Protein AF-A0AAN4ZF92-F1 (afdb_monomer_lite)

pLDDT: mean 91.43, std 9.62, range [41.25, 98.19]

Sequence (88 aa):
PGGGVYTSEVEVGGLMWKMLVMKKISSSYLDVYLLCRTYDASPWSVDVSAEFTFIMPGEDRHVERELKETFCHRHTRWGFAEFTPWED

Radius of gyration: 14.28 Å; chains: 1; bounding box: 40×22×37 Å

Foldseek 3Di:
DWDWDKDDWDDDPQKIKIKIWTDDPPDQAIWIKIFIDHPDLDKDKDWDWDKDWADDPPDPDIQIDIDTDMDISVRGMDTGPHRDGRDD

Organism: NCBI:txid1317129

Structure (mmCIF, N/CA/C/O backbone):
data_AF-A0AAN4ZF92-F1
#
_entry.id   AF-A0AAN4ZF92-F1
#
loop_
_atom_site.group_PDB
_atom_site.id
_atom_site.type_symbol
_atom_site.label_atom_id
_atom_site.label_alt_id
_atom_site.label_comp_id
_atom_site.label_asym_id
_atom_site.label_entity_id
_atom_site.label_seq_id
_atom_site.pdbx_PDB_ins_code
_atom_site.Cartn_x
_atom_site.Cartn_y
_atom_site.Cartn_z
_atom_site.occupancy
_atom_site.B_iso_or_equiv
_atom_site.auth_seq_id
_atom_site.auth_comp_id
_atom_site.auth_asym_id
_atom_site.auth_atom_id
_atom_site.pdbx_PDB_model_num
ATOM 1 N N . PRO A 1 1 ? 10.199 -6.095 18.424 1.00 41.25 1 PRO A N 1
ATOM 2 C CA . PRO A 1 1 ? 10.388 -5.689 17.009 1.00 41.25 1 PRO A CA 1
ATOM 3 C C . PRO A 1 1 ? 9.072 -5.890 16.248 1.00 41.25 1 PRO A C 1
ATOM 5 O O . PRO A 1 1 ? 8.700 -7.028 15.995 1.00 41.25 1 PRO A O 1
ATOM 8 N N . GLY A 1 2 ? 8.307 -4.813 16.032 1.00 50.66 2 GLY A N 1
ATOM 9 C CA . GLY A 1 2 ? 6.937 -4.897 15.503 1.00 50.66 2 GLY A CA 1
ATOM 10 C C . GLY A 1 2 ? 6.898 -5.630 14.161 1.00 50.66 2 GLY A C 1
ATOM 11 O O . GLY A 1 2 ? 7.450 -5.137 13.180 1.00 50.66 2 GLY A O 1
ATOM 12 N N . GLY A 1 3 ? 6.322 -6.833 14.155 1.00 72.19 3 GLY A N 1
ATOM 13 C CA . GLY A 1 3 ? 6.188 -7.668 12.967 1.00 72.19 3 GLY A CA 1
ATOM 14 C C . GLY A 1 3 ? 5.073 -7.142 12.071 1.00 72.19 3 GLY A C 1
ATOM 15 O O . GLY A 1 3 ? 3.989 -6.824 12.552 1.00 72.19 3 GLY A O 1
ATOM 16 N N . GLY A 1 4 ? 5.357 -7.030 10.777 1.00 89.62 4 GLY A N 1
ATOM 17 C CA . GLY A 1 4 ? 4.352 -6.805 9.745 1.00 89.62 4 GLY A CA 1
ATOM 18 C C . GLY A 1 4 ? 4.075 -8.084 8.969 1.00 89.62 4 GLY A C 1
ATOM 19 O O . GLY A 1 4 ? 4.941 -8.956 8.877 1.00 89.62 4 GLY A O 1
ATOM 20 N N . VAL A 1 5 ? 2.881 -8.186 8.400 1.00 95.31 5 VAL A N 1
ATOM 21 C CA . VAL A 1 5 ? 2.473 -9.274 7.513 1.00 95.31 5 VAL A CA 1
ATOM 22 C C . VAL A 1 5 ? 2.480 -8.757 6.081 1.00 95.31 5 VAL A C 1
ATOM 24 O O . VAL A 1 5 ? 1.978 -7.667 5.802 1.00 95.31 5 VAL A O 1
ATOM 27 N N . TYR A 1 6 ? 3.060 -9.544 5.179 1.00 96.12 6 TYR A N 1
ATOM 28 C CA . TYR A 1 6 ? 3.017 -9.282 3.745 1.00 96.12 6 TYR A CA 1
ATOM 29 C C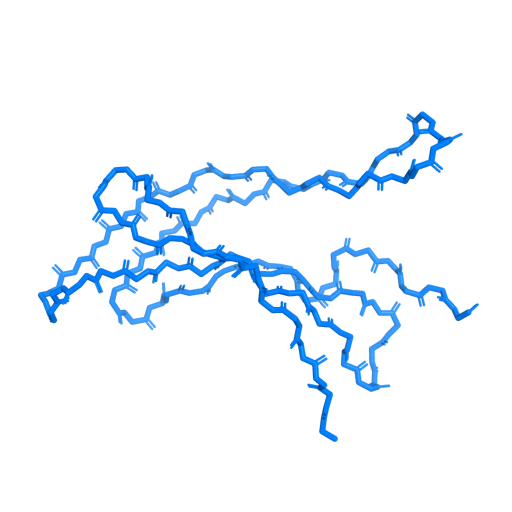 . TYR A 1 6 ? 1.960 -10.156 3.080 1.00 96.12 6 TYR A C 1
ATOM 31 O O . TYR A 1 6 ? 1.791 -11.318 3.453 1.00 96.12 6 TYR A O 1
ATOM 39 N N . THR A 1 7 ? 1.295 -9.621 2.062 1.00 97.25 7 THR A N 1
ATOM 40 C CA . THR A 1 7 ? 0.483 -10.437 1.156 1.00 97.25 7 THR A CA 1
ATOM 41 C C . THR A 1 7 ? 1.372 -11.229 0.199 1.00 97.25 7 THR A C 1
ATOM 43 O O . THR A 1 7 ? 2.555 -10.920 0.013 1.00 97.25 7 THR A O 1
ATOM 46 N N . SER A 1 8 ? 0.773 -12.210 -0.475 1.00 97.06 8 SER A N 1
ATOM 47 C CA . SER A 1 8 ? 1.315 -12.741 -1.726 1.00 97.06 8 SER A CA 1
ATOM 48 C C . SER A 1 8 ? 1.513 -11.618 -2.747 1.00 97.06 8 SER A C 1
ATOM 50 O O . SER A 1 8 ? 0.855 -10.573 -2.677 1.00 97.06 8 SER A O 1
ATOM 52 N N . GLU A 1 9 ? 2.430 -11.834 -3.686 1.00 96.44 9 GLU A N 1
ATOM 53 C CA . GLU A 1 9 ? 2.669 -10.882 -4.765 1.00 96.44 9 GLU A CA 1
ATOM 54 C C . GLU A 1 9 ? 1.667 -11.072 -5.908 1.00 96.44 9 GLU A C 1
ATOM 56 O O . GLU A 1 9 ? 1.254 -12.195 -6.200 1.00 96.44 9 GLU A O 1
ATOM 61 N N . VAL A 1 10 ? 1.302 -9.968 -6.556 1.00 96.81 10 VAL A N 1
ATOM 62 C CA . VAL A 1 10 ? 0.447 -9.924 -7.748 1.00 96.81 10 VAL A CA 1
ATOM 63 C C . VAL A 1 10 ? 1.154 -9.118 -8.831 1.00 96.81 10 VAL A C 1
ATOM 65 O O . VAL A 1 10 ? 1.740 -8.075 -8.545 1.00 96.81 10 VAL A O 1
ATOM 68 N N . GLU A 1 11 ? 1.082 -9.587 -10.074 1.00 95.62 11 GLU A N 1
ATOM 69 C CA . GLU A 1 11 ? 1.613 -8.866 -11.228 1.00 95.62 11 GLU A CA 1
ATOM 70 C C . GLU A 1 11 ? 0.535 -7.967 -11.850 1.00 95.62 11 GLU A C 1
ATOM 72 O O . GLU A 1 11 ? -0.535 -8.441 -12.233 1.00 95.62 11 GLU A O 1
ATOM 77 N N . VAL A 1 12 ? 0.818 -6.667 -11.969 1.00 93.69 12 VAL A N 1
ATOM 78 C CA . VAL A 1 12 ? -0.033 -5.693 -12.675 1.00 93.69 12 VAL A CA 1
ATOM 79 C C . VAL A 1 12 ? 0.863 -4.783 -13.503 1.00 93.69 12 VAL A C 1
ATOM 81 O O . VAL A 1 12 ? 1.784 -4.167 -12.967 1.00 93.69 12 VAL A O 1
ATOM 84 N N . GLY A 1 13 ? 0.607 -4.696 -14.812 1.00 89.75 13 GLY A N 1
ATOM 85 C CA . GLY A 1 13 ? 1.383 -3.842 -15.719 1.00 89.75 13 GLY A CA 1
ATOM 86 C C . GLY A 1 13 ? 2.862 -4.233 -15.843 1.00 89.75 13 GLY A C 1
ATOM 87 O O . GLY A 1 13 ? 3.694 -3.360 -16.065 1.00 89.75 13 GLY A O 1
ATOM 88 N N . GLY A 1 14 ? 3.200 -5.516 -15.655 1.00 90.81 14 GLY A N 1
ATOM 89 C CA . GLY A 1 14 ? 4.587 -6.007 -15.661 1.00 90.81 14 GLY A CA 1
ATOM 90 C C . GLY A 1 14 ? 5.381 -5.682 -14.389 1.00 90.81 14 GLY A C 1
ATOM 91 O O . GLY A 1 14 ? 6.600 -5.849 -14.358 1.00 90.81 14 GLY A O 1
ATOM 92 N N . LEU A 1 15 ? 4.706 -5.197 -13.344 1.00 93.50 15 LEU A N 1
ATOM 93 C CA . LEU A 1 15 ? 5.286 -4.858 -12.047 1.00 93.50 15 LEU A CA 1
ATOM 94 C C . LEU A 1 15 ? 4.721 -5.784 -10.971 1.00 93.50 15 LEU A C 1
ATOM 96 O O . LEU A 1 15 ? 3.548 -6.156 -11.022 1.00 93.50 15 LEU A O 1
ATOM 100 N N . MET A 1 16 ? 5.546 -6.132 -9.984 1.00 96.38 16 MET A N 1
ATOM 101 C CA . MET A 1 16 ? 5.153 -6.998 -8.874 1.00 96.38 16 MET A CA 1
ATOM 102 C C . MET A 1 16 ? 4.757 -6.166 -7.665 1.00 96.38 16 MET A C 1
ATOM 104 O O . MET A 1 16 ? 5.557 -5.391 -7.129 1.00 96.38 16 MET A O 1
ATOM 108 N N . TRP A 1 17 ? 3.539 -6.392 -7.197 1.00 97.19 17 TRP A N 1
ATOM 109 C CA . TRP A 1 17 ? 2.914 -5.648 -6.118 1.00 97.19 17 TRP A CA 1
ATOM 110 C C . TRP A 1 17 ? 2.651 -6.541 -4.920 1.00 97.19 17 TRP A C 1
ATOM 112 O O . TRP A 1 17 ? 2.313 -7.712 -5.071 1.00 97.19 17 TRP A O 1
ATOM 122 N N . LYS A 1 18 ? 2.770 -5.987 -3.717 1.00 97.44 18 LYS A N 1
ATOM 123 C CA . LYS A 1 18 ? 2.277 -6.616 -2.485 1.00 97.44 18 LYS A CA 1
ATOM 124 C C . LYS A 1 18 ? 1.939 -5.570 -1.448 1.00 97.44 18 LYS A C 1
ATOM 126 O O . LYS A 1 18 ? 2.475 -4.465 -1.483 1.00 97.44 18 LYS A O 1
ATOM 131 N N . MET A 1 19 ? 1.111 -5.941 -0.486 1.00 97.69 19 MET A N 1
ATOM 132 C CA . MET A 1 19 ? 0.816 -5.090 0.655 1.00 97.69 19 MET A CA 1
ATOM 133 C C . MET A 1 19 ? 1.650 -5.501 1.865 1.00 97.69 19 MET A C 1
ATOM 135 O O . MET A 1 19 ? 1.971 -6.675 2.049 1.00 97.69 19 MET A O 1
ATOM 139 N N . LEU A 1 20 ? 1.987 -4.516 2.689 1.00 97.06 20 LEU A N 1
ATOM 140 C CA . LEU A 1 20 ? 2.506 -4.685 4.039 1.00 97.06 20 LEU A CA 1
ATOM 141 C C . LEU A 1 20 ? 1.488 -4.095 5.004 1.00 97.06 20 LEU A C 1
ATOM 143 O O . LEU A 1 20 ? 1.178 -2.909 4.920 1.00 97.06 20 LEU A O 1
ATOM 147 N N . VAL A 1 21 ? 1.028 -4.914 5.939 1.00 96.31 21 VAL A N 1
ATOM 148 C CA . VAL A 1 21 ? 0.159 -4.501 7.038 1.00 96.31 21 VAL A CA 1
ATOM 149 C C . VAL A 1 21 ? 0.927 -4.694 8.336 1.00 96.31 21 VAL A C 1
ATOM 151 O O . VAL A 1 21 ? 1.470 -5.774 8.574 1.00 96.31 21 VAL A O 1
ATOM 154 N N . MET A 1 22 ? 1.027 -3.668 9.176 1.00 94.62 22 MET A N 1
ATOM 155 C CA . MET A 1 22 ? 1.776 -3.782 10.428 1.00 94.62 22 MET A CA 1
ATOM 156 C C . MET A 1 22 ? 1.214 -2.902 11.539 1.00 94.62 22 MET A C 1
ATOM 158 O O . MET A 1 22 ? 0.828 -1.766 11.296 1.00 94.62 22 MET A O 1
ATOM 162 N N . LYS A 1 23 ? 1.244 -3.407 12.778 1.00 91.81 23 LYS A N 1
ATOM 163 C CA . LYS A 1 23 ? 1.045 -2.600 13.989 1.00 91.81 23 LYS A CA 1
ATOM 164 C C . LYS A 1 23 ? 2.407 -2.274 14.592 1.00 91.81 23 LYS A C 1
ATOM 166 O O . LYS A 1 23 ? 3.139 -3.167 15.031 1.00 91.81 23 LYS A O 1
ATOM 171 N N . LYS A 1 24 ? 2.756 -0.990 14.660 1.00 90.06 24 LYS A N 1
ATOM 172 C CA . LYS A 1 24 ? 3.905 -0.538 15.459 1.00 90.06 24 LYS A CA 1
ATOM 173 C C . LYS A 1 24 ? 3.543 -0.594 16.944 1.00 90.06 24 LYS A C 1
ATOM 175 O O . LYS A 1 24 ? 2.462 -0.178 17.328 1.00 90.06 24 LYS A O 1
ATOM 180 N N . ILE A 1 25 ? 4.473 -1.044 17.791 1.00 87.31 25 ILE A N 1
ATOM 181 C CA . ILE A 1 25 ? 4.250 -1.183 19.248 1.00 87.31 25 ILE A CA 1
ATOM 182 C C . ILE A 1 25 ? 3.797 0.139 19.891 1.00 87.31 25 ILE A C 1
ATOM 184 O O . ILE A 1 25 ? 2.985 0.129 20.804 1.00 87.31 25 ILE A O 1
ATOM 188 N N . SER A 1 26 ? 4.316 1.269 19.411 1.00 88.19 26 SER A N 1
ATOM 189 C CA . SER A 1 26 ? 4.002 2.605 19.924 1.00 88.19 26 SER A CA 1
ATOM 190 C C . SER A 1 26 ? 2.823 3.290 19.223 1.00 88.19 26 SER A C 1
ATOM 192 O O . SER A 1 26 ? 2.577 4.458 19.502 1.00 88.19 26 SER A O 1
ATOM 194 N N . SER A 1 27 ? 2.160 2.628 18.268 1.00 89.94 27 SER A N 1
ATOM 195 C CA . SER A 1 27 ? 1.068 3.211 17.483 1.00 89.94 27 SER A CA 1
ATOM 196 C C . SER A 1 27 ? -0.271 2.622 17.910 1.00 89.94 27 SER A C 1
ATOM 198 O O . SER A 1 27 ? -0.409 1.405 18.037 1.00 89.94 27 SER A O 1
ATOM 200 N N . SER A 1 28 ? -1.268 3.491 18.066 1.00 93.06 28 SER A N 1
ATOM 201 C CA . SER A 1 28 ? -2.681 3.116 18.215 1.00 93.06 28 SER A CA 1
ATOM 202 C C . SER A 1 28 ? -3.378 2.944 16.863 1.00 93.06 28 SER A C 1
ATOM 204 O O . SER A 1 28 ? -4.601 2.979 16.791 1.00 93.06 28 SER A O 1
ATOM 206 N N . TYR A 1 29 ? -2.611 2.798 15.784 1.00 94.06 29 TYR A N 1
ATOM 207 C CA . TYR A 1 29 ? -3.117 2.644 14.429 1.00 94.06 29 TYR A CA 1
ATOM 208 C C . TYR A 1 29 ? -2.482 1.444 13.740 1.00 94.06 29 TYR A C 1
ATOM 210 O O . TYR A 1 29 ? -1.355 1.038 14.041 1.00 94.06 29 TYR A O 1
ATOM 218 N N . LEU A 1 30 ? -3.229 0.905 12.783 1.00 93.88 30 LEU A N 1
ATOM 219 C CA . LEU A 1 30 ? -2.719 -0.022 11.794 1.00 93.88 30 LEU A CA 1
ATOM 220 C C . LEU A 1 30 ? -2.056 0.760 10.661 1.00 93.88 30 LEU A C 1
ATOM 222 O O . LEU A 1 30 ? -2.660 1.670 10.086 1.00 93.88 30 LEU A O 1
ATOM 226 N N . ASP A 1 31 ? -0.844 0.363 10.302 1.00 95.69 31 ASP A N 1
ATOM 227 C CA . ASP A 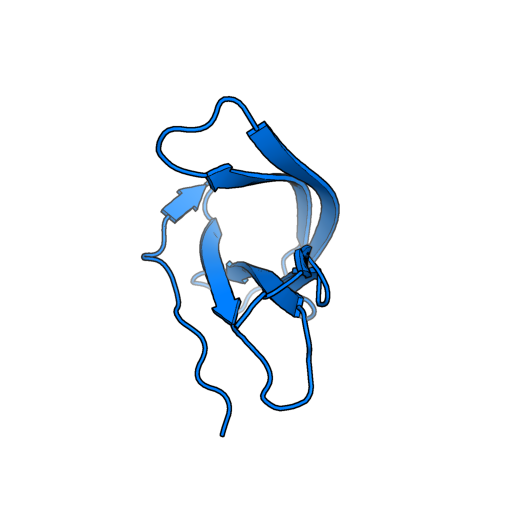1 31 ? -0.147 0.880 9.137 1.00 95.69 31 ASP A CA 1
ATOM 228 C C . ASP A 1 31 ? -0.412 -0.045 7.943 1.00 95.69 31 ASP A C 1
ATOM 230 O O . ASP A 1 31 ? -0.312 -1.273 8.057 1.00 95.69 31 ASP A O 1
ATOM 234 N N . VAL A 1 32 ? -0.687 0.540 6.778 1.00 96.88 32 VAL A N 1
ATOM 235 C CA . VAL A 1 32 ? -0.906 -0.202 5.532 1.00 96.88 32 VAL A CA 1
ATOM 236 C C . VAL A 1 32 ? -0.115 0.443 4.406 1.00 96.88 32 VAL A C 1
ATOM 238 O O . VAL A 1 32 ? -0.235 1.640 4.151 1.00 96.88 32 VAL A O 1
ATOM 241 N N . TYR A 1 33 ? 0.689 -0.358 3.713 1.00 97.62 33 TYR A N 1
ATOM 242 C CA . TYR A 1 33 ? 1.522 0.090 2.604 1.00 97.62 33 TYR A CA 1
ATOM 243 C C . TYR A 1 33 ? 1.352 -0.803 1.381 1.00 97.62 33 TYR A C 1
ATOM 245 O O . TYR A 1 33 ? 1.282 -2.023 1.512 1.00 97.62 33 TYR A O 1
ATOM 253 N N . LEU A 1 34 ? 1.377 -0.200 0.196 1.00 98.06 34 LEU A N 1
ATOM 254 C CA . LEU A 1 34 ? 1.565 -0.879 -1.080 1.00 98.06 34 LEU A CA 1
ATOM 255 C C . LEU A 1 34 ? 3.044 -0.805 -1.461 1.00 98.06 34 LEU A C 1
ATOM 257 O O . LEU A 1 34 ? 3.686 0.240 -1.336 1.00 98.06 34 LEU A O 1
ATOM 261 N N . LEU A 1 35 ? 3.592 -1.934 -1.891 1.00 97.50 35 LEU A N 1
ATOM 262 C CA . LEU A 1 35 ? 4.963 -2.078 -2.351 1.00 97.50 35 LEU A CA 1
ATOM 263 C C . LEU A 1 35 ? 4.955 -2.456 -3.827 1.00 97.50 35 LEU A C 1
ATOM 265 O O . LEU A 1 35 ? 4.162 -3.300 -4.233 1.00 97.50 35 LEU A O 1
ATOM 269 N N . CYS A 1 36 ? 5.885 -1.887 -4.585 1.00 96.44 36 CYS A N 1
ATOM 270 C CA . CYS A 1 36 ? 6.109 -2.157 -5.997 1.00 96.44 36 CYS A CA 1
ATOM 271 C C . CYS A 1 36 ? 7.567 -2.532 -6.229 1.00 96.44 36 CYS A C 1
ATOM 273 O O . CYS A 1 36 ? 8.473 -1.828 -5.777 1.00 96.44 36 CYS A O 1
ATOM 275 N N . ARG A 1 37 ? 7.809 -3.605 -6.976 1.00 91.38 37 ARG A N 1
ATOM 276 C CA . ARG A 1 37 ? 9.145 -3.948 -7.464 1.00 91.38 37 ARG A CA 1
ATOM 277 C C . ARG A 1 37 ? 9.103 -4.414 -8.910 1.00 91.38 37 ARG A C 1
ATOM 279 O O . ARG A 1 37 ? 8.097 -4.943 -9.375 1.00 91.38 37 ARG A O 1
ATOM 286 N N . THR A 1 38 ? 10.234 -4.272 -9.581 1.00 88.12 38 THR A N 1
ATOM 287 C CA . THR A 1 38 ? 10.506 -4.896 -10.874 1.00 88.12 38 THR A CA 1
ATOM 288 C C . THR A 1 38 ? 11.422 -6.103 -10.679 1.00 88.12 38 THR A C 1
ATOM 290 O O . THR A 1 38 ? 12.054 -6.260 -9.628 1.00 88.12 38 THR A O 1
ATOM 293 N N . TYR A 1 39 ? 11.489 -6.976 -11.683 1.00 80.31 39 TYR A N 1
ATOM 294 C CA . TYR A 1 39 ? 12.467 -8.067 -11.715 1.00 80.31 39 TYR A CA 1
ATOM 295 C C . TYR A 1 39 ? 13.860 -7.602 -12.152 1.00 80.31 39 TYR A C 1
ATOM 297 O O . TYR A 1 39 ? 14.852 -8.263 -11.851 1.00 80.31 39 TYR A O 1
ATOM 305 N N . ASP A 1 40 ? 13.943 -6.476 -12.856 1.00 79.19 40 ASP A N 1
ATOM 306 C CA . ASP A 1 40 ? 15.175 -5.918 -13.387 1.00 79.19 40 ASP A CA 1
ATOM 307 C C . ASP A 1 40 ? 15.702 -4.763 -12.524 1.00 79.19 40 ASP A C 1
ATOM 309 O O . ASP A 1 40 ? 14.962 -4.045 -11.862 1.00 79.19 40 ASP A O 1
ATOM 313 N N . ALA A 1 41 ? 17.018 -4.555 -12.527 1.00 74.25 41 ALA A N 1
ATOM 314 C CA . ALA A 1 41 ? 17.638 -3.445 -11.799 1.00 74.25 41 ALA A CA 1
ATOM 315 C C . ALA A 1 41 ? 17.570 -2.104 -12.566 1.00 74.25 41 ALA A C 1
ATOM 317 O O . ALA A 1 41 ? 18.224 -1.136 -12.172 1.00 74.25 41 ALA A O 1
ATOM 318 N N . SER A 1 42 ? 16.833 -2.047 -13.679 1.00 84.56 42 SER A N 1
ATOM 319 C CA . SER A 1 42 ? 16.733 -0.860 -14.527 1.00 84.56 42 SER A CA 1
ATOM 320 C C . SER A 1 42 ? 16.036 0.285 -13.787 1.00 84.56 42 SER A C 1
ATOM 322 O O . SER A 1 42 ? 15.146 0.044 -12.971 1.00 84.56 42 SER A O 1
ATOM 324 N N . PRO A 1 43 ? 16.379 1.553 -14.061 1.00 91.50 43 PRO A N 1
ATOM 325 C CA . PRO A 1 43 ? 15.585 2.674 -13.580 1.00 91.50 43 PRO A CA 1
ATOM 326 C C . PRO A 1 43 ? 14.150 2.590 -14.109 1.00 91.50 43 PRO A C 1
ATOM 328 O O . PRO A 1 43 ? 13.932 2.473 -15.312 1.00 91.50 43 PRO A O 1
ATOM 331 N N . TRP A 1 44 ? 13.178 2.700 -13.208 1.00 92.19 44 TRP A N 1
ATOM 332 C CA . TRP A 1 44 ? 11.755 2.702 -13.539 1.00 92.19 44 TRP A CA 1
ATOM 333 C C . TRP A 1 44 ? 10.990 3.710 -12.685 1.00 92.19 44 TRP A C 1
ATOM 335 O O . TRP A 1 44 ? 11.436 4.089 -11.589 1.00 92.19 44 TRP A O 1
ATOM 345 N N . SER A 1 45 ? 9.827 4.107 -13.197 1.00 95.31 45 SER A N 1
ATOM 346 C CA . SER A 1 45 ? 8.798 4.854 -12.483 1.00 95.31 45 SER A CA 1
ATOM 347 C C . SER A 1 45 ? 7.412 4.490 -13.006 1.00 95.31 45 SER A C 1
ATOM 349 O O . SER A 1 45 ? 7.260 4.214 -14.195 1.00 95.31 45 SER A O 1
ATOM 351 N N . VAL A 1 46 ? 6.408 4.523 -12.136 1.00 96.06 46 VAL A N 1
ATOM 352 C CA . VAL A 1 46 ? 4.999 4.341 -12.495 1.00 96.06 46 VAL A CA 1
ATOM 353 C C . VAL A 1 46 ? 4.130 5.244 -11.628 1.00 96.06 46 VAL A C 1
ATOM 355 O O . VAL A 1 46 ? 4.316 5.306 -10.411 1.00 96.06 46 VAL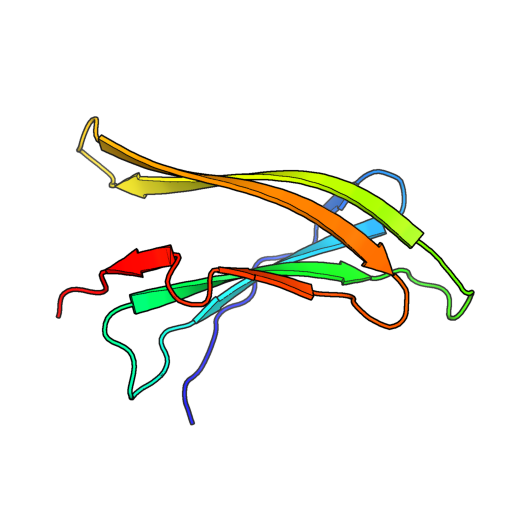 A O 1
ATOM 358 N N . ASP A 1 47 ? 3.186 5.936 -12.256 1.00 97.75 47 ASP A N 1
ATOM 359 C CA . ASP A 1 47 ? 2.158 6.697 -11.553 1.00 97.75 47 ASP A CA 1
ATOM 360 C C . ASP A 1 47 ? 1.008 5.766 -11.184 1.00 97.75 47 ASP A C 1
ATOM 362 O O . ASP A 1 47 ? 0.479 5.037 -12.027 1.00 97.75 47 ASP A O 1
ATOM 366 N N . VAL A 1 48 ? 0.632 5.773 -9.909 1.00 97.12 48 VAL A N 1
ATOM 367 C CA . VAL A 1 48 ? -0.353 4.852 -9.347 1.00 97.12 48 VAL A CA 1
ATOM 368 C C . VAL A 1 48 ? -1.487 5.641 -8.730 1.00 97.12 48 VAL A C 1
ATOM 370 O O . VAL A 1 48 ? -1.265 6.544 -7.928 1.00 97.12 48 VAL A O 1
ATOM 373 N N . SER A 1 49 ? -2.711 5.247 -9.068 1.00 97.31 49 SER A N 1
ATOM 374 C CA . SER A 1 49 ? -3.905 5.536 -8.276 1.00 97.31 49 SER A CA 1
ATOM 375 C C . SER A 1 49 ? -4.411 4.216 -7.705 1.00 97.31 49 SER A C 1
ATOM 377 O O . SER A 1 49 ? -4.667 3.285 -8.466 1.00 97.31 49 SER A O 1
ATOM 379 N N . ALA A 1 50 ? -4.508 4.117 -6.383 1.00 96.25 50 ALA A N 1
ATOM 380 C CA . ALA A 1 50 ? -4.957 2.918 -5.686 1.00 96.25 50 ALA A CA 1
ATOM 381 C C . ALA A 1 50 ? -5.944 3.284 -4.576 1.00 96.25 50 ALA A C 1
ATOM 383 O O . ALA A 1 50 ? -5.786 4.306 -3.915 1.00 96.25 50 ALA A O 1
ATOM 384 N N . GLU A 1 51 ? -6.928 2.426 -4.347 1.00 97.56 51 GLU A N 1
ATOM 385 C CA . GLU A 1 51 ? -7.850 2.526 -3.221 1.00 97.56 51 GLU A CA 1
ATOM 386 C C . GLU A 1 51 ? -7.523 1.421 -2.218 1.00 97.56 51 GLU A C 1
ATOM 388 O O . GLU A 1 51 ? -7.348 0.257 -2.582 1.00 97.56 51 GLU A O 1
ATOM 393 N N . PHE A 1 52 ? -7.386 1.801 -0.953 1.00 97.00 52 PHE A N 1
ATOM 394 C CA . PHE A 1 52 ? -7.228 0.869 0.150 1.00 97.00 52 PHE A CA 1
ATOM 395 C C . PHE A 1 52 ? -8.542 0.798 0.907 1.00 97.00 52 PHE A C 1
ATOM 397 O O . PHE A 1 52 ? -8.985 1.811 1.448 1.00 97.00 52 PHE A O 1
ATOM 404 N N . THR A 1 53 ? -9.093 -0.407 1.016 1.00 95.19 53 THR A N 1
ATOM 405 C CA . THR A 1 53 ? -10.374 -0.654 1.682 1.00 95.19 53 THR A CA 1
ATOM 406 C C . THR A 1 53 ? -10.175 -1.634 2.834 1.00 95.19 53 THR A C 1
ATOM 408 O O . THR A 1 53 ? -9.735 -2.768 2.636 1.00 95.19 53 THR A O 1
ATOM 411 N N . PHE A 1 54 ? -10.498 -1.210 4.056 1.00 93.25 54 PHE A N 1
ATOM 412 C CA . PHE A 1 54 ? -10.620 -2.097 5.209 1.00 93.25 54 PHE A CA 1
ATOM 413 C C . PHE A 1 54 ? -12.050 -2.613 5.303 1.00 93.25 54 PHE A C 1
ATOM 415 O O . PHE A 1 54 ? -12.970 -1.840 5.573 1.00 93.25 54 PHE A O 1
ATOM 422 N N . ILE A 1 55 ? -12.228 -3.915 5.104 1.00 91.69 55 ILE A N 1
ATOM 423 C CA . ILE A 1 55 ? -13.534 -4.571 5.173 1.00 91.69 55 ILE A CA 1
ATOM 424 C C . ILE A 1 55 ? -13.713 -5.142 6.579 1.00 91.69 55 ILE A C 1
ATOM 426 O O . ILE A 1 55 ? -12.920 -5.984 7.000 1.00 91.69 55 ILE A O 1
ATOM 430 N N . MET A 1 56 ? -14.758 -4.711 7.289 1.00 88.00 56 MET A N 1
ATOM 431 C CA . MET A 1 56 ? -15.141 -5.266 8.590 1.00 88.00 56 MET A CA 1
ATOM 432 C C . MET A 1 56 ? -16.176 -6.383 8.384 1.00 88.00 56 MET A C 1
ATOM 434 O O . MET A 1 56 ? -17.306 -6.104 7.982 1.00 88.00 56 MET A O 1
ATOM 438 N N . PRO A 1 57 ? -15.822 -7.667 8.600 1.00 87.19 57 PRO A N 1
ATOM 439 C CA . PRO A 1 57 ? -16.738 -8.766 8.318 1.00 87.19 57 PRO A CA 1
ATOM 440 C C . PRO A 1 57 ? -17.997 -8.692 9.186 1.00 87.19 57 PRO A C 1
ATOM 442 O O . PRO A 1 57 ? -17.910 -8.636 10.409 1.00 87.19 57 PRO A O 1
ATOM 445 N N . GLY A 1 58 ? -19.168 -8.753 8.551 1.00 88.75 58 GLY A N 1
ATOM 446 C CA . GLY A 1 58 ? -20.458 -8.718 9.248 1.00 88.75 58 GLY A CA 1
ATOM 447 C C . GLY A 1 58 ? -21.002 -7.314 9.516 1.00 88.75 58 GLY A C 1
ATOM 448 O O . GLY A 1 58 ? -22.078 -7.190 10.094 1.00 88.75 58 GLY A O 1
ATOM 449 N N . GLU A 1 59 ? -20.308 -6.273 9.063 1.00 86.06 59 GLU A N 1
ATOM 450 C CA . GLU A 1 59 ? -20.762 -4.890 9.142 1.00 86.06 59 GLU A CA 1
ATOM 451 C C . GLU A 1 59 ? -20.820 -4.276 7.737 1.00 86.06 59 GLU A C 1
ATOM 453 O O . GLU A 1 59 ? -20.047 -4.647 6.858 1.00 86.06 59 GLU A O 1
ATOM 458 N N . ASP A 1 60 ? -21.721 -3.315 7.521 1.00 83.81 60 ASP A N 1
ATOM 459 C CA . ASP A 1 60 ? -21.830 -2.581 6.244 1.00 83.81 60 ASP A CA 1
ATOM 460 C C . ASP A 1 60 ? -20.873 -1.373 6.177 1.00 83.81 60 ASP A C 1
ATOM 462 O O . ASP A 1 60 ? -20.969 -0.512 5.307 1.00 83.81 60 ASP A O 1
ATOM 466 N N . ARG A 1 61 ? -19.946 -1.271 7.139 1.00 82.50 61 ARG A N 1
ATOM 467 C CA . ARG A 1 61 ? -18.945 -0.202 7.192 1.00 82.50 61 ARG A CA 1
ATOM 468 C C . ARG A 1 61 ? -17.602 -0.679 6.652 1.00 82.50 61 ARG A C 1
ATOM 470 O O .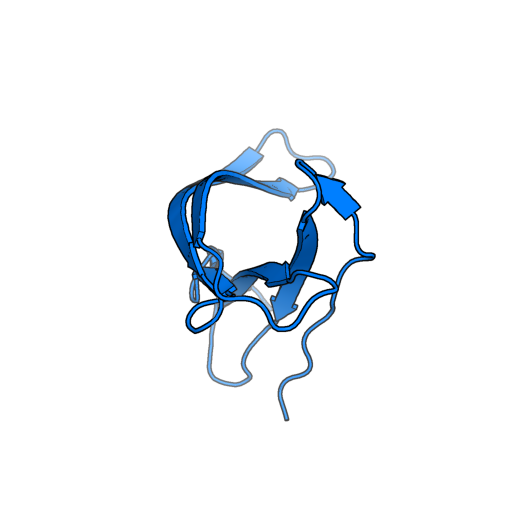 ARG A 1 61 ? -17.168 -1.802 6.903 1.00 82.50 61 ARG A O 1
ATOM 477 N N . HIS A 1 62 ? -16.916 0.229 5.974 1.00 89.06 62 HIS A N 1
ATOM 478 C CA . HIS A 1 62 ? -15.549 0.067 5.498 1.00 89.06 62 HIS A CA 1
ATOM 479 C C . HIS A 1 62 ? -14.771 1.367 5.713 1.00 89.06 62 HIS A C 1
ATOM 481 O O . HIS A 1 62 ? -15.348 2.454 5.762 1.00 89.06 62 HIS A O 1
ATOM 487 N N . VAL A 1 63 ? -13.454 1.249 5.882 1.00 91.06 63 VAL A N 1
ATOM 488 C CA . VAL A 1 63 ? -12.552 2.409 5.876 1.00 91.06 63 VAL A CA 1
ATOM 489 C C . VAL A 1 63 ? -11.864 2.448 4.525 1.00 91.06 63 VAL A C 1
ATOM 491 O O . VAL A 1 63 ? -11.129 1.522 4.191 1.00 91.06 63 VAL A O 1
ATOM 494 N N . GLU A 1 64 ? -12.090 3.516 3.772 1.00 95.19 64 GLU A N 1
ATOM 495 C CA . GLU A 1 64 ? -11.503 3.723 2.449 1.00 95.19 64 GLU A CA 1
ATOM 496 C C . GLU A 1 64 ? -10.515 4.883 2.465 1.00 95.19 64 GLU A C 1
ATOM 498 O O . GLU A 1 64 ? -10.763 5.923 3.084 1.00 95.19 64 GLU A O 1
ATOM 503 N N . ARG A 1 65 ? -9.385 4.714 1.771 1.00 97.31 65 ARG A N 1
ATOM 504 C CA . ARG A 1 65 ? -8.475 5.817 1.448 1.00 97.31 65 ARG A CA 1
ATOM 505 C C . ARG A 1 65 ? -7.888 5.659 0.058 1.00 97.31 65 ARG A C 1
ATOM 507 O O . ARG A 1 65 ? -7.394 4.593 -0.304 1.00 97.31 65 ARG A O 1
ATOM 514 N N . GLU A 1 66 ? -7.855 6.766 -0.669 1.00 97.75 66 GLU A N 1
ATOM 515 C CA . GLU A 1 66 ? -7.181 6.860 -1.959 1.00 97.75 66 GLU A CA 1
ATOM 516 C C . GLU A 1 66 ? -5.698 7.212 -1.795 1.00 97.75 66 GLU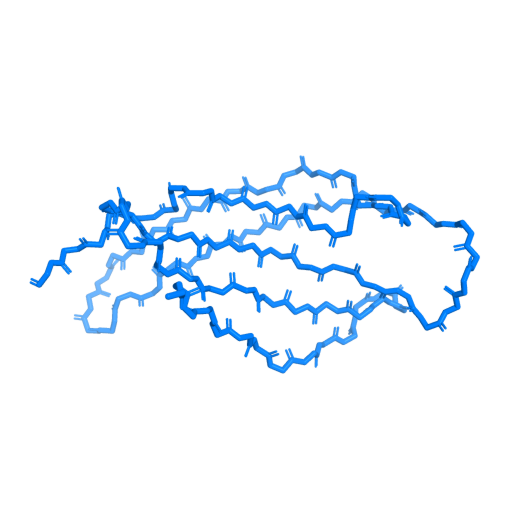 A C 1
ATOM 518 O O . GLU A 1 66 ? -5.330 8.123 -1.051 1.00 97.75 66 GLU A O 1
ATOM 523 N N . LEU A 1 67 ? -4.852 6.525 -2.554 1.00 97.62 67 LEU A N 1
ATOM 524 C CA . LEU A 1 67 ? -3.435 6.801 -2.740 1.00 97.62 67 LEU A CA 1
ATOM 525 C C . LEU A 1 67 ? -3.202 7.234 -4.189 1.00 97.62 67 LEU A C 1
ATOM 527 O O . LEU A 1 67 ? -3.557 6.504 -5.114 1.00 97.62 67 LEU A O 1
ATOM 531 N N . LYS A 1 68 ? -2.562 8.388 -4.385 1.00 98.19 68 LYS A N 1
ATOM 532 C CA . LYS A 1 68 ? -2.100 8.864 -5.695 1.00 98.19 68 LYS A CA 1
ATOM 533 C C . LYS A 1 68 ? -0.630 9.227 -5.588 1.00 98.19 68 LYS A C 1
ATOM 535 O O . LYS A 1 68 ? -0.310 10.280 -5.054 1.00 98.19 68 LYS A O 1
ATOM 540 N N . GLU A 1 69 ? 0.243 8.337 -6.044 1.00 98.00 69 GLU A N 1
ATOM 541 C CA . GLU A 1 69 ? 1.690 8.472 -5.854 1.00 98.00 69 GLU A CA 1
ATOM 542 C C . GLU A 1 69 ? 2.482 7.925 -7.040 1.00 98.00 69 GLU A C 1
ATOM 544 O O . GLU A 1 69 ? 2.043 7.011 -7.742 1.00 98.00 69 GLU A O 1
ATOM 549 N N . THR A 1 70 ? 3.699 8.439 -7.210 1.00 97.75 70 THR A N 1
ATOM 550 C CA . THR A 1 70 ? 4.670 7.903 -8.168 1.00 97.75 70 THR A CA 1
ATOM 551 C C . THR A 1 70 ? 5.599 6.919 -7.460 1.00 97.75 70 THR A C 1
ATOM 553 O O . THR A 1 70 ? 6.399 7.281 -6.589 1.00 97.75 70 THR A O 1
ATOM 556 N N . PHE A 1 71 ? 5.537 5.651 -7.855 1.00 96.69 71 PHE A N 1
ATOM 557 C CA . PHE A 1 71 ? 6.499 4.639 -7.431 1.00 96.69 71 PHE A CA 1
ATOM 558 C C . PHE A 1 71 ? 7.713 4.677 -8.350 1.00 96.69 71 PHE A C 1
ATOM 560 O O . PHE A 1 71 ? 7.590 4.896 -9.553 1.00 96.69 71 PHE A O 1
ATOM 567 N N . CYS A 1 72 ? 8.900 4.441 -7.803 1.00 94.69 72 CYS A N 1
ATOM 568 C CA . CYS A 1 72 ? 10.114 4.316 -8.603 1.00 94.69 72 CYS A CA 1
ATOM 569 C C . CYS A 1 72 ? 11.149 3.423 -7.922 1.00 94.69 72 CYS A C 1
ATOM 571 O O . CYS A 1 72 ? 11.022 3.087 -6.745 1.00 94.69 72 CYS A O 1
ATOM 573 N N . HIS A 1 73 ? 12.237 3.130 -8.634 1.00 91.19 73 HIS A N 1
ATOM 574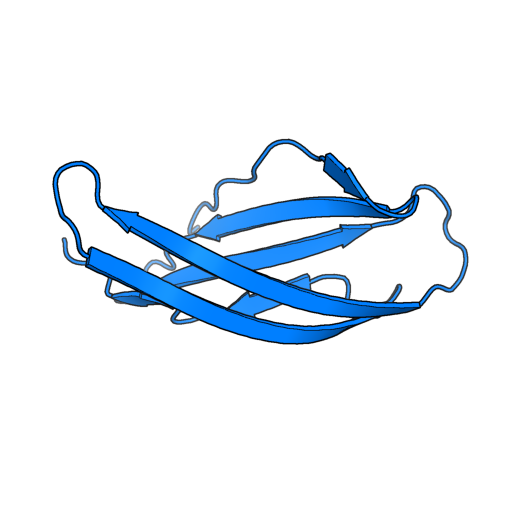 C CA . HIS A 1 73 ? 13.369 2.343 -8.126 1.00 91.19 73 HIS A CA 1
ATOM 575 C C . HIS A 1 73 ? 13.945 2.823 -6.773 1.00 91.19 73 HIS A C 1
ATOM 577 O O . HIS A 1 73 ? 14.586 2.039 -6.077 1.00 91.19 73 HIS A O 1
ATOM 583 N N . ARG A 1 74 ? 13.728 4.091 -6.378 1.00 91.81 74 ARG A N 1
ATOM 584 C CA . ARG A 1 74 ? 14.140 4.641 -5.066 1.00 91.81 74 ARG A CA 1
ATOM 585 C C . ARG A 1 74 ? 13.023 4.678 -4.026 1.00 91.81 74 ARG A C 1
ATOM 587 O O . ARG A 1 74 ? 13.306 4.617 -2.835 1.00 91.81 74 ARG A O 1
ATOM 594 N N . HIS A 1 75 ? 11.776 4.787 -4.471 1.00 94.75 75 HIS A N 1
ATOM 595 C CA . HIS A 1 75 ? 10.591 4.900 -3.626 1.00 94.75 75 HIS A CA 1
ATOM 596 C C . HIS A 1 75 ? 9.614 3.804 -4.037 1.00 94.75 75 HIS A C 1
ATOM 598 O O . HIS A 1 75 ? 8.693 4.006 -4.824 1.00 94.75 75 HIS A O 1
ATOM 604 N N . THR A 1 76 ? 9.882 2.604 -3.531 1.00 95.50 76 THR A N 1
ATOM 605 C CA . THR A 1 76 ? 9.164 1.375 -3.885 1.00 95.50 76 THR A CA 1
ATOM 606 C C . THR A 1 76 ? 7.958 1.111 -2.992 1.00 95.50 76 THR A C 1
ATOM 608 O O . THR A 1 76 ? 7.296 0.089 -3.146 1.00 95.50 76 THR A O 1
ATOM 611 N N . ARG A 1 77 ? 7.675 1.996 -2.031 1.00 96.31 77 ARG A N 1
ATOM 612 C CA . ARG A 1 77 ? 6.632 1.810 -1.026 1.00 96.31 77 ARG A CA 1
ATOM 613 C C . ARG A 1 77 ? 5.939 3.126 -0.707 1.00 96.31 77 ARG A C 1
ATOM 615 O O . ARG A 1 77 ? 6.609 4.076 -0.311 1.00 96.31 77 ARG A O 1
ATOM 622 N N . TRP A 1 78 ? 4.613 3.100 -0.740 1.00 98.12 78 TRP A N 1
ATOM 623 C CA . TRP A 1 78 ? 3.736 4.194 -0.332 1.00 98.12 78 TRP A CA 1
ATOM 624 C C . TRP A 1 78 ? 2.536 3.654 0.446 1.00 98.12 78 TRP A C 1
ATOM 626 O O . TRP A 1 78 ? 2.235 2.463 0.380 1.00 98.12 78 TRP A O 1
ATOM 636 N N . GLY A 1 79 ? 1.870 4.500 1.226 1.00 97.38 79 GLY A N 1
ATOM 637 C CA . GLY A 1 79 ? 0.702 4.106 2.012 1.00 97.38 79 GLY A CA 1
ATOM 638 C C . GLY A 1 79 ? 0.489 4.991 3.229 1.00 97.38 79 GLY A C 1
ATOM 639 O O . GLY A 1 79 ? 0.950 6.129 3.275 1.00 97.38 79 GLY A O 1
ATOM 640 N N . PHE A 1 80 ? -0.184 4.447 4.236 1.00 97.19 80 PHE A N 1
ATOM 641 C CA . PHE A 1 80 ? -0.669 5.184 5.393 1.00 97.19 80 PHE A CA 1
ATOM 642 C C . PHE A 1 80 ? -0.084 4.596 6.674 1.00 97.19 80 PHE A C 1
ATOM 644 O O . PHE A 1 80 ? -0.343 3.444 7.013 1.00 97.19 80 PHE A O 1
ATOM 651 N N . ALA A 1 81 ? 0.688 5.403 7.405 1.00 94.38 81 ALA A N 1
ATOM 652 C CA . ALA A 1 81 ? 1.198 5.033 8.728 1.00 94.38 81 ALA A CA 1
ATOM 653 C C . ALA A 1 81 ? 0.104 5.037 9.816 1.00 94.38 81 ALA A C 1
ATOM 655 O O . ALA A 1 81 ? 0.316 4.514 10.898 1.00 94.38 81 ALA A O 1
ATOM 656 N N . GLU A 1 82 ? -1.051 5.639 9.531 1.00 95.00 82 GLU A N 1
ATOM 657 C CA . GLU A 1 82 ? -2.214 5.701 10.419 1.00 95.00 82 GLU A CA 1
ATOM 658 C C . GLU A 1 82 ? -3.473 5.449 9.581 1.00 95.00 82 GLU A C 1
ATOM 660 O O . GLU A 1 82 ? -4.254 6.363 9.296 1.00 95.00 82 GLU A O 1
ATOM 665 N N . PHE A 1 83 ? -3.608 4.224 9.063 1.00 95.25 83 PHE A N 1
ATOM 666 C CA . PHE A 1 83 ? -4.675 3.870 8.125 1.00 95.25 83 PHE A CA 1
ATOM 667 C C . PHE A 1 83 ? -6.037 3.806 8.823 1.00 95.25 83 PHE A C 1
ATOM 669 O O . PHE A 1 83 ? -6.975 4.501 8.434 1.00 95.25 83 PHE A O 1
ATOM 676 N N . THR A 1 84 ? -6.117 3.024 9.898 1.00 93.75 84 THR A N 1
ATOM 677 C CA . THR A 1 84 ? -7.299 2.903 10.757 1.00 93.75 84 THR A CA 1
ATOM 678 C C . THR A 1 84 ? -6.859 2.759 12.214 1.00 93.75 84 THR A C 1
ATOM 680 O O . THR A 1 84 ? -5.780 2.199 12.447 1.00 93.75 84 THR A O 1
ATOM 683 N N . PRO A 1 85 ? -7.635 3.259 13.194 1.00 92.88 85 PRO A N 1
ATOM 684 C CA . PRO A 1 85 ? -7.382 2.971 14.599 1.00 92.88 85 PRO A CA 1
ATOM 685 C C . PRO A 1 85 ? -7.275 1.463 14.837 1.00 92.88 85 PRO A C 1
ATOM 687 O O . PRO A 1 85 ? -8.021 0.674 14.254 1.00 92.88 85 PRO A O 1
ATOM 690 N N . TRP A 1 86 ? -6.323 1.074 15.676 1.00 88.06 86 TRP A N 1
ATOM 691 C CA . TRP A 1 86 ? -6.179 -0.278 16.189 1.00 88.06 86 TRP A CA 1
ATOM 692 C C . TRP A 1 86 ? -6.693 -0.278 17.624 1.00 88.06 86 TRP A C 1
ATOM 694 O O . TRP A 1 86 ? -5.989 0.157 18.537 1.00 88.06 86 TRP A O 1
ATOM 704 N N . GLU A 1 87 ? -7.933 -0.718 17.804 1.00 79.19 87 GLU A N 1
ATOM 705 C CA . GLU A 1 87 ? -8.501 -0.962 19.130 1.00 79.19 87 GLU A CA 1
ATOM 706 C C . GLU A 1 87 ? -7.920 -2.278 19.690 1.00 79.19 87 GLU A C 1
ATOM 708 O O . GLU A 1 87 ? -7.612 -3.196 18.921 1.00 79.19 87 GLU A O 1
ATOM 713 N N . ASP A 1 88 ? -7.673 -2.332 21.003 1.00 56.62 88 ASP A N 1
ATOM 714 C CA . ASP A 1 88 ? -7.156 -3.526 21.696 1.00 56.62 88 ASP A CA 1
ATOM 715 C C . ASP A 1 88 ? -8.258 -4.561 21.979 1.00 56.62 88 ASP A C 1
ATOM 717 O O . ASP A 1 88 ? -9.399 -4.152 22.301 1.00 56.62 88 ASP A O 1
#

Secondary structure (DSSP, 8-state):
---EEEPPPEEETTEEEEEEEEE-TT-SEEEEEEEEE-SS-S--EEEEEEEEEEE-TTSS-EEEEEEEEEEETTB-EEEEEEEEE---

InterPro domains:
  IPR002083 MATH/TRAF domain [PF00917] (5-88)
  IPR002083 MATH/TRAF domain [PS50144] (1-88)
  IPR002083 MATH/TRAF domain [cd00121] (5-88)
  IPR008974 TRAF-like [G3DSA:2.60.210.10] (3-88)